Protein AF-X0GVC2-F1 (afdb_monomer)

Organism: NCBI:txid1089457

Solvent-accessible surface area (backbone atoms only — not comparable to full-atom values): 7329 Å² total; per-residue (Å²): 112,76,68,59,57,55,51,52,49,51,52,51,51,50,52,52,48,51,52,50,49,53,58,47,49,54,53,49,50,55,52,49,39,56,50,22,62,73,74,76,43,62,53,67,50,55,51,51,47,75,74,64,56,58,68,62,53,52,53,35,52,56,24,49,77,68,72,37,56,70,60,25,52,50,50,51,54,64,52,49,50,49,47,58,66,40,55,48,45,49,52,61,70,70,46,70,92,81,66,80,86,75,75,48,74,58,51,54,51,49,52,48,48,52,47,53,51,50,63,55,50,52,53,60,62,59,72,75,106

InterPro domains:
  IPR004837 Sodium/calcium exchanger membrane region [PF01699] (11-121)
  IPR044880 NCX, central ion-binding domain superfamily [G3DSA:1.20.1420.30] (2-129)

Radius of gyration: 19.46 Å; Cα contacts (8 Å, |Δi|>4): 40; chains: 1; bounding box: 58×31×46 Å

Mean predicted aligned error: 12.06 Å

Secondary structure (DSSP, 8-state):
-HHHHHHHHHHHHHHHHHHHHHHHHHHHHHHHHHHHHHHT--HHHHHHHHHHTHHHHHHHHHHHHTT-HHHHHHHHHHHHHHIIIIIIHHHHHSS-TTS-----HHHHHHHHHHHHHHHHHHHHHHTT-

Structure (mmCIF, N/CA/C/O backbone):
data_AF-X0GVC2-F1
#
_entry.id   AF-X0GVC2-F1
#
loop_
_atom_site.group_PDB
_atom_site.id
_atom_site.type_symbol
_atom_site.label_atom_id
_atom_site.label_alt_id
_atom_site.label_comp_id
_atom_site.label_asym_id
_atom_site.label_entity_id
_atom_site.label_seq_id
_atom_site.pdbx_PDB_ins_code
_atom_site.Cartn_x
_atom_site.Cartn_y
_atom_site.Cartn_z
_atom_site.occupancy
_atom_site.B_iso_or_equiv
_atom_site.auth_seq_id
_atom_site.auth_comp_id
_atom_site.auth_asym_id
_atom_site.auth_atom_id
_atom_site.pdbx_PDB_model_num
ATOM 1 N N . MET A 1 1 ? 37.480 -9.305 -6.850 1.00 53.69 1 MET A N 1
ATOM 2 C CA . MET A 1 1 ? 36.465 -9.744 -7.833 1.00 53.69 1 MET A CA 1
ATOM 3 C C . MET A 1 1 ? 35.142 -10.127 -7.175 1.00 53.69 1 MET A C 1
ATOM 5 O O . MET A 1 1 ? 34.156 -9.522 -7.551 1.00 53.69 1 MET A O 1
ATOM 9 N N . ALA A 1 2 ? 35.114 -10.953 -6.118 1.00 61.78 2 ALA A N 1
ATOM 10 C CA . ALA A 1 2 ? 33.867 -11.395 -5.461 1.00 61.78 2 ALA A CA 1
ATOM 11 C C . ALA A 1 2 ? 32.877 -10.287 -5.018 1.00 61.78 2 ALA A C 1
ATOM 13 O O . ALA A 1 2 ? 31.675 -10.517 -4.963 1.00 61.78 2 ALA A O 1
ATOM 14 N N . GLN A 1 3 ? 33.349 -9.077 -4.704 1.00 71.12 3 GLN A N 1
ATOM 15 C CA . GLN A 1 3 ? 32.470 -7.979 -4.284 1.00 71.12 3 GLN A CA 1
ATOM 16 C C . GLN A 1 3 ? 31.709 -7.341 -5.459 1.00 71.12 3 GLN A C 1
ATOM 18 O O . GLN A 1 3 ? 30.586 -6.882 -5.278 1.00 71.12 3 GLN A O 1
ATOM 23 N N . THR A 1 4 ? 32.280 -7.346 -6.667 1.00 76.44 4 THR A N 1
ATOM 24 C CA . THR A 1 4 ? 31.633 -6.791 -7.865 1.00 76.44 4 THR A CA 1
ATOM 25 C C . THR A 1 4 ? 30.489 -7.687 -8.334 1.00 76.44 4 THR A C 1
ATOM 27 O O . THR A 1 4 ? 29.439 -7.173 -8.706 1.00 76.44 4 THR A O 1
ATOM 30 N N . ASP A 1 5 ? 30.645 -9.008 -8.225 1.00 82.56 5 ASP A N 1
ATOM 31 C CA . ASP A 1 5 ? 29.626 -9.989 -8.624 1.00 82.56 5 ASP A CA 1
ATOM 32 C C . ASP A 1 5 ? 28.385 -9.916 -7.722 1.00 82.56 5 ASP A C 1
ATOM 34 O O . ASP A 1 5 ? 27.251 -9.904 -8.200 1.00 82.56 5 ASP A O 1
ATOM 38 N N . VAL A 1 6 ? 28.593 -9.778 -6.407 1.00 88.06 6 VAL A N 1
ATOM 39 C CA . VAL A 1 6 ? 27.505 -9.618 -5.427 1.00 88.06 6 VAL A CA 1
ATOM 40 C C . VAL A 1 6 ? 26.775 -8.290 -5.628 1.00 88.06 6 VAL A C 1
ATOM 42 O O . VAL A 1 6 ? 25.547 -8.238 -5.570 1.00 88.06 6 VAL A O 1
ATOM 45 N N . VAL A 1 7 ? 27.511 -7.208 -5.899 1.00 87.44 7 VAL A N 1
ATOM 46 C CA . VAL A 1 7 ? 26.907 -5.899 -6.181 1.00 87.44 7 VAL A CA 1
ATOM 47 C C . VAL A 1 7 ? 26.110 -5.938 -7.487 1.00 87.44 7 VAL A C 1
ATOM 49 O O . VAL A 1 7 ? 24.974 -5.468 -7.509 1.00 87.44 7 VAL A O 1
ATOM 52 N N . ALA A 1 8 ? 26.647 -6.548 -8.547 1.00 88.62 8 ALA A N 1
ATOM 53 C CA . ALA A 1 8 ? 25.950 -6.700 -9.822 1.00 88.62 8 ALA A CA 1
ATOM 54 C C . ALA A 1 8 ? 24.668 -7.536 -9.680 1.00 88.62 8 ALA A C 1
ATOM 56 O O . ALA A 1 8 ? 23.622 -7.140 -10.194 1.00 88.62 8 ALA A O 1
ATOM 57 N N . TYR A 1 9 ? 24.718 -8.638 -8.925 1.00 92.19 9 TYR A N 1
ATOM 58 C CA . TYR A 1 9 ? 23.542 -9.454 -8.623 1.00 92.19 9 TYR A CA 1
ATOM 59 C C . TYR A 1 9 ? 22.473 -8.663 -7.862 1.00 92.19 9 TYR A C 1
ATOM 61 O O . TYR A 1 9 ? 21.308 -8.688 -8.246 1.00 92.19 9 TYR A O 1
ATOM 69 N N . ASN A 1 10 ? 22.857 -7.913 -6.825 1.00 92.38 10 ASN A N 1
ATOM 70 C CA . ASN A 1 10 ? 21.909 -7.119 -6.040 1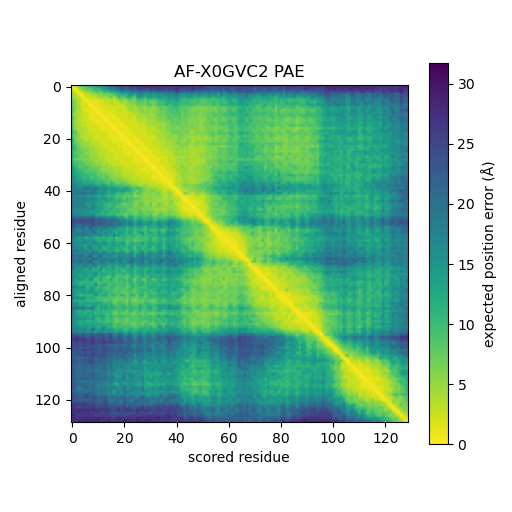.00 92.38 10 ASN A CA 1
ATOM 71 C C . ASN A 1 10 ? 21.240 -6.025 -6.880 1.00 92.38 10 ASN A C 1
ATOM 73 O O . ASN A 1 10 ? 20.038 -5.807 -6.749 1.00 92.38 10 ASN A O 1
ATOM 77 N N . ILE A 1 11 ? 21.994 -5.363 -7.763 1.00 92.38 11 ILE A N 1
ATOM 78 C CA . ILE A 1 11 ? 21.446 -4.350 -8.676 1.00 92.38 11 ILE A CA 1
ATOM 79 C C . ILE A 1 11 ? 20.483 -5.000 -9.674 1.00 92.38 11 ILE A C 1
ATOM 81 O O . ILE A 1 11 ? 19.373 -4.504 -9.862 1.00 92.38 11 ILE A O 1
ATOM 85 N N . ALA A 1 12 ? 20.868 -6.129 -10.275 1.00 92.69 12 ALA A N 1
ATOM 86 C CA . ALA A 1 12 ? 20.009 -6.857 -11.204 1.00 92.69 12 ALA A CA 1
ATOM 87 C C . ALA A 1 12 ? 18.720 -7.344 -10.521 1.00 92.69 12 ALA A C 1
ATOM 89 O O . ALA A 1 12 ? 17.631 -7.163 -11.062 1.00 92.69 12 ALA A O 1
ATOM 90 N N . ALA A 1 13 ? 18.825 -7.895 -9.309 1.00 92.50 13 ALA A N 1
ATOM 91 C CA . ALA A 1 13 ? 17.684 -8.340 -8.518 1.00 92.50 13 ALA A CA 1
ATOM 92 C C . ALA A 1 13 ? 16.767 -7.173 -8.123 1.00 92.50 13 ALA A C 1
ATOM 94 O O . ALA A 1 13 ? 15.545 -7.305 -8.191 1.00 92.50 13 ALA A O 1
ATOM 95 N N . PHE A 1 14 ? 17.335 -6.020 -7.757 1.00 92.81 14 PHE A N 1
ATOM 96 C CA . PHE A 1 14 ? 16.569 -4.817 -7.437 1.00 92.81 14 PHE A CA 1
ATOM 97 C C . PHE A 1 14 ? 15.771 -4.318 -8.646 1.00 92.81 14 PHE A C 1
ATOM 99 O O . PHE A 1 14 ? 14.562 -4.119 -8.539 1.00 92.81 14 PHE A O 1
ATOM 106 N N . LEU A 1 15 ? 16.415 -4.194 -9.810 1.00 93.62 15 LEU A N 1
ATOM 107 C CA . LEU A 1 15 ? 15.755 -3.763 -11.045 1.00 93.62 15 LEU A CA 1
ATOM 108 C C . LEU A 1 15 ? 14.688 -4.762 -11.510 1.00 93.62 15 LEU A C 1
ATOM 110 O O . LEU A 1 15 ? 13.585 -4.357 -11.870 1.00 93.62 15 LEU A O 1
ATOM 114 N N . ALA A 1 16 ? 14.982 -6.063 -11.454 1.00 93.94 16 ALA A N 1
ATOM 115 C CA . ALA A 1 16 ? 14.021 -7.104 -11.809 1.00 93.94 16 ALA A CA 1
ATOM 116 C C . ALA A 1 16 ? 12.798 -7.094 -10.881 1.00 93.94 16 ALA A C 1
ATOM 118 O O . ALA A 1 16 ? 11.668 -7.223 -11.345 1.00 93.94 16 ALA A O 1
ATOM 119 N N . THR A 1 17 ? 13.014 -6.898 -9.577 1.00 92.12 17 THR A N 1
ATOM 120 C CA . THR A 1 17 ? 11.925 -6.817 -8.594 1.00 92.12 17 THR A CA 1
ATOM 121 C C . THR A 1 17 ? 11.086 -5.563 -8.802 1.00 92.12 17 THR A C 1
ATOM 123 O O . THR A 1 17 ? 9.866 -5.656 -8.744 1.00 92.12 17 THR A O 1
ATOM 126 N N . LEU A 1 18 ? 11.706 -4.412 -9.082 1.00 90.56 18 LEU A N 1
ATOM 127 C CA . LEU A 1 18 ? 10.978 -3.183 -9.406 1.00 90.56 18 LEU A CA 1
ATOM 128 C C . LEU A 1 18 ? 10.074 -3.372 -10.625 1.00 90.56 18 LEU A C 1
ATOM 130 O O . LEU A 1 18 ? 8.887 -3.071 -10.548 1.00 90.56 18 LEU A O 1
ATOM 134 N N . PHE A 1 19 ? 10.609 -3.938 -11.708 1.00 93.06 19 PHE A N 1
ATOM 135 C CA . PHE A 1 19 ? 9.835 -4.199 -12.920 1.00 93.06 19 PHE A CA 1
ATOM 136 C C . PHE A 1 19 ? 8.681 -5.179 -12.669 1.00 93.06 19 PHE A C 1
ATOM 138 O O . PHE A 1 19 ? 7.555 -4.964 -13.114 1.00 93.06 19 PHE A O 1
ATOM 145 N N . LEU A 1 20 ? 8.946 -6.254 -11.922 1.00 93.62 20 LEU A N 1
ATOM 146 C CA . LEU A 1 20 ? 7.925 -7.238 -11.578 1.00 93.62 20 LEU A CA 1
ATOM 147 C C . LEU A 1 20 ? 6.840 -6.645 -10.670 1.00 93.62 20 LEU A C 1
ATOM 149 O O . LEU A 1 20 ? 5.672 -7.004 -10.808 1.00 93.62 20 LEU A 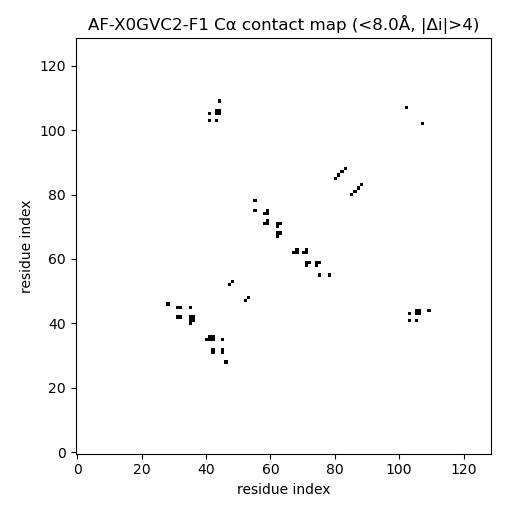O 1
ATOM 153 N N . LEU A 1 21 ? 7.215 -5.746 -9.758 1.00 88.75 21 LEU A N 1
ATOM 154 C CA . LEU A 1 21 ? 6.288 -5.064 -8.864 1.00 88.75 21 LEU A CA 1
ATOM 155 C C . LEU A 1 21 ? 5.379 -4.103 -9.633 1.00 88.75 21 LEU A C 1
ATOM 157 O O . LEU A 1 21 ? 4.175 -4.138 -9.413 1.00 88.75 21 LEU A O 1
ATOM 161 N N . GLU A 1 22 ? 5.932 -3.297 -10.541 1.00 87.56 22 GLU A N 1
ATOM 162 C CA . GLU A 1 22 ? 5.165 -2.386 -11.402 1.00 87.56 22 GLU A CA 1
ATOM 163 C C . GLU A 1 22 ? 4.162 -3.164 -12.263 1.00 87.56 22 GLU A C 1
ATOM 165 O O . GLU A 1 22 ? 2.953 -2.958 -12.170 1.00 87.56 22 GLU A O 1
ATOM 170 N N . PHE A 1 23 ? 4.644 -4.166 -13.002 1.00 89.06 23 PHE A N 1
ATOM 171 C CA . PHE A 1 23 ? 3.792 -4.989 -13.859 1.00 89.06 23 PHE A CA 1
ATOM 172 C C . PHE A 1 23 ? 2.749 -5.798 -13.072 1.00 89.06 23 PHE A C 1
ATOM 174 O O . PHE A 1 23 ? 1.618 -6.004 -13.522 1.00 89.06 23 PHE A O 1
ATOM 181 N N . GLY A 1 24 ? 3.133 -6.292 -11.893 1.00 87.81 24 GLY A N 1
ATOM 182 C CA . GLY A 1 24 ? 2.243 -7.007 -10.988 1.00 87.81 24 GLY A CA 1
ATOM 183 C C . GLY A 1 24 ? 1.155 -6.100 -10.421 1.00 87.81 24 GLY A C 1
ATOM 184 O O . GLY A 1 24 ? -0.001 -6.516 -10.369 1.00 87.81 24 GLY A O 1
ATOM 185 N N . ALA A 1 25 ? 1.506 -4.870 -10.040 1.00 82.94 25 ALA A N 1
ATOM 186 C CA . ALA A 1 25 ? 0.571 -3.882 -9.519 1.00 82.94 25 ALA A CA 1
ATOM 187 C C . ALA A 1 25 ? -0.474 -3.489 -10.570 1.00 82.94 25 ALA A C 1
ATOM 189 O O . ALA A 1 25 ? -1.664 -3.552 -10.268 1.00 82.94 25 ALA A O 1
ATOM 190 N N . ASP A 1 26 ? -0.060 -3.195 -11.805 1.00 84.62 26 ASP A N 1
ATOM 191 C CA . ASP A 1 26 ? -0.985 -2.840 -12.891 1.00 84.62 26 ASP A CA 1
ATOM 192 C C . ASP A 1 26 ? -2.000 -3.955 -13.152 1.00 84.62 26 ASP A C 1
ATOM 194 O O . ASP A 1 26 ? -3.214 -3.742 -13.104 1.00 84.62 26 ASP A O 1
ATOM 198 N N . LYS A 1 27 ? -1.521 -5.195 -13.325 1.00 86.00 27 LYS A N 1
ATOM 199 C CA . LYS A 1 27 ? -2.425 -6.335 -13.520 1.00 86.00 27 LYS A CA 1
ATOM 200 C C . LYS A 1 27 ? -3.323 -6.578 -12.320 1.00 86.00 27 LYS A C 1
ATOM 202 O O . LYS A 1 27 ? -4.488 -6.936 -12.505 1.00 86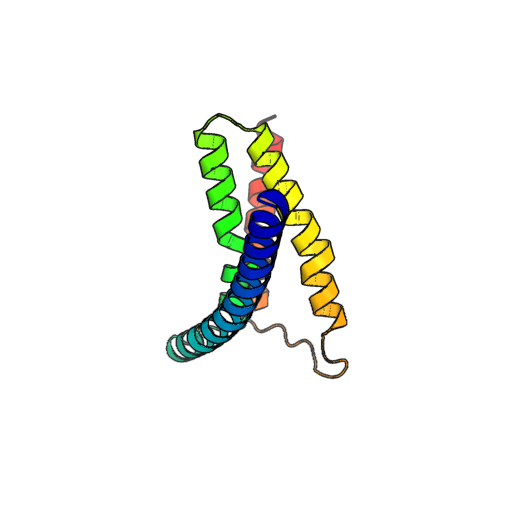.00 27 LYS A O 1
ATOM 207 N N . PHE A 1 28 ? -2.798 -6.428 -11.107 1.00 84.62 28 PHE A N 1
ATOM 208 C CA . PHE A 1 28 ? -3.580 -6.602 -9.892 1.00 84.62 28 PHE A CA 1
ATOM 209 C C . PHE A 1 28 ? -4.727 -5.592 -9.834 1.00 84.62 28 PHE A C 1
ATOM 211 O O . PHE A 1 28 ? -5.866 -5.989 -9.582 1.00 84.62 28 PHE A O 1
ATOM 218 N N . ILE A 1 29 ? -4.458 -4.319 -10.130 1.00 82.06 29 ILE A N 1
ATOM 219 C CA . ILE A 1 29 ? -5.466 -3.255 -10.156 1.00 82.06 29 ILE A CA 1
ATOM 220 C C . ILE A 1 29 ? -6.519 -3.537 -11.234 1.00 82.06 29 ILE A C 1
ATOM 222 O O . ILE A 1 29 ? -7.709 -3.521 -10.920 1.00 82.06 29 ILE A O 1
ATOM 226 N N . ASP A 1 30 ? -6.113 -3.895 -12.456 1.00 83.88 30 ASP A N 1
ATOM 227 C CA . ASP A 1 30 ? -7.038 -4.199 -13.558 1.00 83.88 30 ASP A CA 1
ATOM 228 C C . ASP A 1 30 ? -8.017 -5.327 -13.212 1.00 83.88 30 ASP A C 1
ATOM 230 O O . ASP A 1 30 ? -9.233 -5.214 -13.403 1.00 83.88 30 ASP A O 1
ATOM 234 N N . HIS A 1 31 ? -7.504 -6.432 -12.667 1.00 85.88 31 HIS A N 1
ATOM 235 C CA . HIS A 1 31 ? -8.336 -7.583 -12.314 1.00 85.88 31 HIS A CA 1
ATOM 236 C C . HIS A 1 31 ? -9.234 -7.264 -11.122 1.00 85.88 31 HIS A C 1
ATOM 238 O O . HIS A 1 31 ? -10.403 -7.654 -11.095 1.00 85.88 31 HIS A O 1
ATOM 244 N N . THR A 1 32 ? -8.714 -6.504 -10.164 1.00 80.31 32 THR A N 1
ATOM 245 C CA . THR A 1 32 ? -9.475 -6.037 -9.011 1.00 80.31 32 THR A CA 1
ATOM 246 C C . THR A 1 32 ? -10.624 -5.121 -9.437 1.00 80.31 32 THR A C 1
ATOM 248 O O . THR A 1 32 ? -11.745 -5.296 -8.961 1.00 80.31 32 THR A O 1
ATOM 251 N N . ALA A 1 33 ? -10.404 -4.224 -10.401 1.00 80.00 33 ALA A N 1
ATOM 252 C CA . ALA A 1 33 ? -11.444 -3.378 -10.981 1.00 80.00 33 ALA A CA 1
ATOM 253 C C . ALA A 1 33 ? -12.524 -4.198 -11.711 1.00 80.00 33 ALA A C 1
ATOM 255 O O . ALA A 1 33 ? -13.722 -3.948 -11.564 1.00 80.00 33 ALA A O 1
ATOM 256 N N . VAL A 1 34 ? -12.133 -5.241 -12.455 1.00 84.00 34 VAL A N 1
ATOM 257 C CA . VAL A 1 34 ? -13.089 -6.174 -13.084 1.00 84.00 34 VAL A CA 1
ATOM 258 C C . VAL A 1 34 ? -13.945 -6.889 -12.037 1.00 84.00 34 VAL A C 1
ATOM 260 O O . VAL A 1 34 ? -15.157 -7.016 -12.230 1.00 84.00 34 VAL A O 1
ATOM 263 N N . ILE A 1 35 ? -13.343 -7.339 -10.934 1.00 83.06 35 ILE A N 1
ATOM 264 C CA . ILE A 1 35 ? -14.074 -7.972 -9.833 1.00 83.06 35 ILE A CA 1
ATOM 265 C C . ILE A 1 35 ? -15.035 -6.963 -9.197 1.00 83.06 35 ILE A C 1
ATOM 267 O O . ILE A 1 35 ? -16.212 -7.290 -9.060 1.00 83.06 35 ILE A O 1
ATOM 271 N N . ALA A 1 36 ? -14.579 -5.737 -8.908 1.00 79.81 36 ALA A N 1
ATOM 272 C CA . ALA A 1 36 ? -15.383 -4.645 -8.344 1.00 79.81 36 ALA A CA 1
ATOM 273 C C . ALA A 1 36 ? -16.670 -4.405 -9.146 1.00 79.81 36 ALA A C 1
ATOM 275 O O . ALA A 1 36 ? -17.776 -4.438 -8.602 1.00 79.81 36 ALA A O 1
ATOM 276 N N . ARG A 1 37 ? -16.528 -4.278 -10.473 1.00 80.00 37 ARG A N 1
ATOM 277 C CA . ARG A 1 37 ? -17.651 -4.084 -11.398 1.00 80.00 37 ARG A CA 1
ATOM 278 C C . ARG A 1 37 ? -18.641 -5.246 -11.380 1.00 80.00 37 ARG A C 1
ATOM 280 O O . ARG A 1 37 ? -19.842 -5.014 -11.471 1.00 80.00 37 ARG A O 1
ATOM 287 N N . ARG A 1 38 ? -18.170 -6.490 -11.232 1.00 81.94 38 ARG A N 1
ATOM 288 C CA . ARG A 1 38 ? -19.045 -7.675 -11.155 1.00 81.94 38 ARG A CA 1
ATOM 289 C C . ARG A 1 38 ? -19.831 -7.757 -9.850 1.00 81.94 38 ARG A C 1
ATOM 291 O O . ARG A 1 38 ? -20.955 -8.245 -9.867 1.00 81.94 38 ARG A O 1
ATOM 298 N N . ILE A 1 39 ? -19.253 -7.297 -8.742 1.00 81.56 39 ILE A N 1
ATOM 299 C CA . ILE A 1 39 ? -19.900 -7.307 -7.419 1.00 81.56 39 ILE A CA 1
ATOM 300 C C . ILE A 1 39 ? -20.700 -6.025 -7.129 1.00 81.56 39 ILE A C 1
ATOM 302 O O . ILE A 1 39 ? -21.296 -5.912 -6.062 1.00 81.56 39 ILE A O 1
ATOM 306 N N . GLY A 1 40 ? -20.726 -5.064 -8.060 1.00 75.38 40 GLY A N 1
ATOM 307 C CA . GLY A 1 40 ? -21.439 -3.792 -7.902 1.00 75.38 40 GLY A CA 1
ATOM 308 C C . GLY A 1 40 ? -20.800 -2.836 -6.889 1.00 75.38 40 GLY A C 1
ATOM 309 O O . GLY A 1 40 ? -21.476 -1.944 -6.380 1.00 75.38 40 GLY A O 1
ATOM 310 N N . VAL A 1 41 ? -19.513 -3.021 -6.576 1.00 75.06 41 VAL A N 1
ATOM 311 C CA . VAL A 1 41 ? -18.748 -2.161 -5.663 1.00 75.06 41 VAL A CA 1
ATOM 312 C C . VAL A 1 41 ? -17.877 -1.213 -6.483 1.00 75.06 41 VAL A C 1
ATOM 314 O O . VAL A 1 41 ? -17.300 -1.598 -7.497 1.00 75.06 41 VAL A O 1
ATOM 317 N N . SER A 1 42 ? -17.776 0.038 -6.039 1.00 71.50 42 SER A N 1
ATOM 318 C CA . SER A 1 42 ? -16.952 1.059 -6.689 1.00 71.50 42 SER A CA 1
ATOM 319 C C . SER A 1 42 ? -15.464 0.698 -6.654 1.00 71.50 42 SER A C 1
ATOM 321 O O . SER A 1 42 ? -14.923 0.349 -5.602 1.00 71.50 42 SER A O 1
ATOM 323 N N . GLU A 1 43 ? -14.787 0.823 -7.798 1.00 70.75 43 GLU A N 1
ATOM 324 C CA . GLU A 1 43 ? -13.346 0.563 -7.951 1.00 70.75 43 GLU A CA 1
ATOM 325 C C . GLU A 1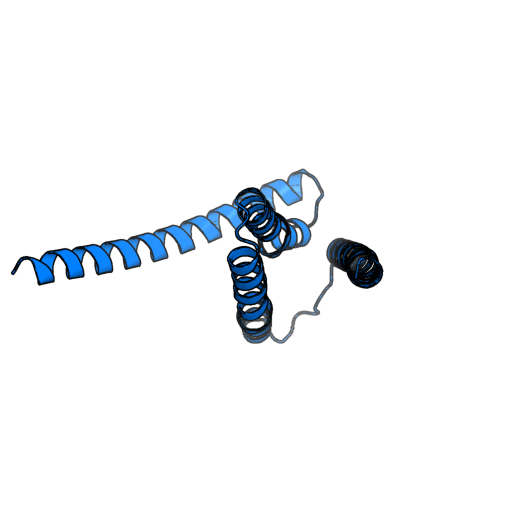 43 ? -12.511 1.390 -6.963 1.00 70.75 43 GLU A C 1
ATOM 327 O O . GLU A 1 43 ? -11.515 0.911 -6.416 1.00 70.75 43 GLU A O 1
ATOM 332 N N . THR A 1 44 ? -12.975 2.602 -6.645 1.00 68.12 44 THR A N 1
ATOM 333 C CA . THR A 1 44 ? -12.326 3.497 -5.686 1.00 68.12 44 THR A CA 1
ATOM 334 C C . THR A 1 44 ? -12.282 2.913 -4.275 1.00 68.12 44 THR A C 1
ATOM 336 O O . THR A 1 44 ? -11.297 3.110 -3.568 1.00 68.12 44 THR A O 1
ATOM 339 N N . VAL A 1 45 ? -13.302 2.155 -3.857 1.00 66.69 45 VAL A N 1
ATOM 340 C CA . VAL A 1 45 ? -13.330 1.518 -2.526 1.00 66.69 45 VAL A CA 1
ATOM 341 C C . VAL A 1 45 ? -12.245 0.467 -2.415 1.00 66.69 45 VAL A C 1
ATOM 343 O O . VAL A 1 45 ? -11.544 0.416 -1.408 1.00 66.69 45 VAL A O 1
ATOM 346 N N . ILE A 1 46 ? -12.084 -0.357 -3.451 1.00 70.75 46 ILE A N 1
ATOM 347 C CA . ILE A 1 46 ? -11.072 -1.409 -3.409 1.00 70.75 46 ILE A CA 1
ATOM 348 C C . ILE A 1 46 ? -9.672 -0.800 -3.470 1.00 70.75 46 ILE A C 1
ATOM 350 O O . ILE A 1 46 ? -8.803 -1.208 -2.699 1.00 70.75 46 ILE A O 1
ATOM 354 N N . GLY A 1 47 ? -9.471 0.240 -4.285 1.00 68.56 47 GLY A N 1
ATOM 355 C CA . GLY A 1 47 ? -8.227 1.013 -4.278 1.00 68.56 47 GLY A CA 1
ATOM 356 C C . GLY A 1 47 ? -7.898 1.573 -2.890 1.00 68.56 47 GLY A C 1
ATOM 357 O O . GLY A 1 47 ? -6.772 1.438 -2.417 1.00 68.56 47 GLY A O 1
ATOM 358 N N . LEU A 1 48 ? -8.893 2.116 -2.186 1.00 65.19 48 LEU A N 1
ATOM 359 C CA . LEU A 1 48 ? -8.714 2.708 -0.860 1.00 65.19 48 LEU A CA 1
ATOM 360 C C . LEU A 1 48 ? -8.423 1.662 0.235 1.00 65.19 48 LEU A C 1
ATOM 362 O O . LEU A 1 48 ? -7.572 1.897 1.095 1.00 65.19 48 LEU A O 1
ATOM 366 N N . ILE A 1 49 ? -9.073 0.493 0.183 1.00 67.12 49 ILE A N 1
ATOM 367 C CA . ILE A 1 49 ? -8.786 -0.648 1.073 1.00 67.12 49 ILE A CA 1
ATOM 368 C C . ILE A 1 49 ? -7.347 -1.131 0.867 1.00 67.12 49 ILE A C 1
ATOM 370 O O . ILE A 1 49 ? -6.603 -1.295 1.83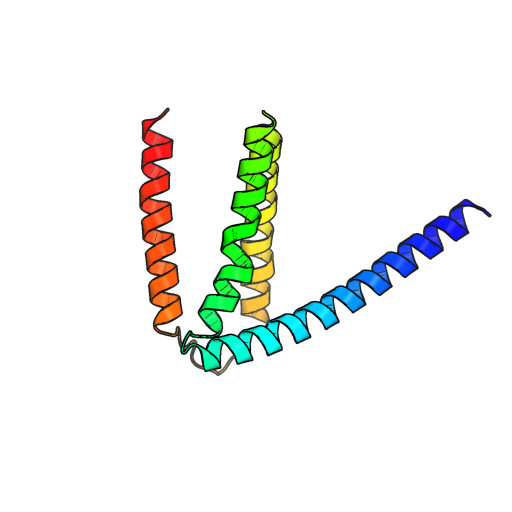6 1.00 67.12 49 ILE A O 1
ATOM 374 N N . THR A 1 50 ? -6.954 -1.318 -0.395 1.00 66.31 50 THR A N 1
ATOM 375 C CA . THR A 1 50 ? -5.639 -1.859 -0.768 1.00 66.31 50 THR A CA 1
ATOM 376 C C . THR A 1 50 ? -4.510 -0.886 -0.422 1.00 66.31 50 THR A C 1
ATOM 378 O O . THR A 1 50 ? -3.449 -1.310 0.027 1.00 66.31 50 THR A O 1
ATOM 381 N N . ALA A 1 51 ? -4.742 0.421 -0.583 1.00 64.50 51 ALA A N 1
ATOM 382 C CA . ALA A 1 51 ? -3.736 1.450 -0.339 1.00 64.50 51 ALA A CA 1
ATOM 383 C C . ALA A 1 51 ? -3.512 1.776 1.149 1.00 64.50 51 ALA A C 1
ATOM 385 O O . ALA A 1 51 ? -2.426 2.230 1.504 1.00 64.50 51 ALA A O 1
ATOM 386 N N . GLY A 1 52 ? -4.514 1.604 2.024 1.00 59.94 52 GLY A N 1
ATOM 387 C CA . GLY A 1 52 ? -4.472 2.250 3.344 1.00 59.94 52 GLY A CA 1
ATOM 388 C C . GLY A 1 52 ? -4.855 1.424 4.571 1.00 59.94 52 GLY A C 1
ATOM 389 O O . GLY A 1 52 ? -4.363 1.726 5.654 1.00 59.94 52 GLY A O 1
ATOM 390 N N . GLY A 1 53 ? -5.734 0.426 4.462 1.00 60.66 53 GLY A N 1
ATOM 391 C CA . GLY A 1 53 ? -6.447 -0.070 5.650 1.00 60.66 53 GLY A CA 1
ATOM 392 C C . GLY A 1 53 ? -5.731 -1.165 6.440 1.00 60.66 53 GLY A C 1
ATOM 393 O O . GLY A 1 53 ? -5.459 -1.026 7.630 1.00 60.66 53 GLY A O 1
ATOM 394 N N . GLU A 1 54 ? -5.441 -2.283 5.782 1.00 62.38 54 GLU A N 1
ATOM 395 C CA . GLU A 1 54 ? -5.318 -3.570 6.485 1.00 62.38 54 GLU A CA 1
ATOM 396 C C . GLU A 1 54 ? -3.869 -3.937 6.851 1.00 62.38 54 GLU A C 1
ATOM 398 O O . GLU A 1 54 ? -3.596 -4.482 7.924 1.00 62.38 54 GLU A O 1
ATOM 403 N N . VAL A 1 55 ? -2.902 -3.600 5.992 1.00 62.50 55 VAL A N 1
ATOM 404 C CA . VAL A 1 55 ? -1.504 -4.040 6.165 1.00 62.50 55 VAL A CA 1
ATOM 405 C C . VAL A 1 55 ? -0.838 -3.360 7.363 1.00 62.50 55 VAL A C 1
ATOM 407 O O . VAL A 1 55 ? -0.116 -4.004 8.125 1.00 62.50 55 VAL A O 1
ATOM 410 N N . GLN A 1 56 ? -1.097 -2.067 7.578 1.00 66.06 56 GLN A N 1
ATOM 411 C CA . GLN A 1 56 ? -0.516 -1.344 8.713 1.00 66.06 56 GLN A CA 1
ATOM 412 C C . GLN A 1 56 ? -1.022 -1.894 10.047 1.00 66.06 56 GLN A C 1
ATOM 414 O O . GLN A 1 56 ? -0.224 -2.112 10.959 1.00 66.06 56 GLN A O 1
ATOM 419 N N . LEU A 1 57 ? -2.322 -2.182 10.147 1.00 64.88 57 LEU A N 1
ATOM 420 C CA . LEU A 1 57 ? -2.915 -2.784 11.339 1.00 64.88 57 LEU A CA 1
ATOM 421 C C . LEU A 1 57 ? -2.307 -4.163 11.622 1.00 64.88 57 LEU A C 1
ATOM 423 O O . LEU A 1 57 ? -1.923 -4.428 12.761 1.00 64.88 57 LEU A O 1
ATOM 427 N N . ALA A 1 58 ? -2.116 -4.998 10.596 1.00 65.62 58 ALA A N 1
ATOM 428 C CA . ALA A 1 58 ? -1.491 -6.311 10.747 1.00 65.62 58 ALA A CA 1
ATOM 429 C C . ALA A 1 58 ? -0.052 -6.227 11.297 1.00 65.62 58 ALA A C 1
ATOM 431 O O . ALA A 1 58 ? 0.304 -6.961 12.223 1.00 65.62 58 ALA A O 1
ATOM 432 N N . VAL A 1 59 ? 0.772 -5.301 10.791 1.00 66.94 59 VAL A N 1
ATOM 433 C CA . VAL A 1 59 ? 2.163 -5.127 11.257 1.00 66.94 59 VAL A CA 1
ATOM 434 C C . VAL A 1 59 ? 2.220 -4.568 12.681 1.00 66.94 59 VAL A C 1
ATOM 436 O O . VAL A 1 59 ? 3.068 -4.980 13.481 1.00 66.94 59 VAL A O 1
ATOM 439 N N . VAL A 1 60 ? 1.305 -3.663 13.034 1.00 69.44 60 VAL A N 1
ATOM 440 C CA . VAL A 1 60 ? 1.189 -3.115 14.393 1.00 69.44 60 VAL A CA 1
ATOM 441 C C . VAL A 1 60 ? 0.788 -4.197 15.384 1.00 69.44 60 VAL A C 1
ATOM 443 O O . VAL A 1 60 ? 1.453 -4.353 16.409 1.00 69.44 60 VAL A O 1
ATOM 446 N N . VAL A 1 61 ? -0.237 -4.988 15.059 1.00 69.44 61 VAL A N 1
ATOM 447 C CA . VAL A 1 61 ? -0.695 -6.113 15.886 1.00 69.44 61 VAL A CA 1
ATOM 448 C C . VAL A 1 61 ? 0.424 -7.142 16.058 1.00 69.44 61 VAL A C 1
ATOM 450 O O . VAL A 1 61 ? 0.712 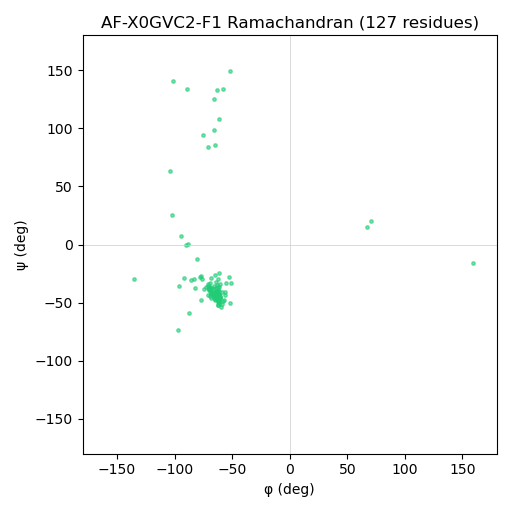-7.545 17.184 1.00 69.44 61 VAL A O 1
ATOM 453 N N . ALA A 1 62 ? 1.132 -7.501 14.982 1.00 71.69 62 ALA A N 1
ATOM 454 C CA . ALA A 1 62 ? 2.264 -8.427 15.046 1.00 71.69 62 ALA A CA 1
ATOM 455 C C . ALA A 1 62 ? 3.427 -7.899 15.909 1.00 71.69 62 ALA A C 1
ATOM 457 O O . ALA A 1 62 ? 4.078 -8.664 16.623 1.00 71.69 62 ALA A O 1
ATOM 458 N N . SER A 1 63 ? 3.686 -6.590 15.877 1.00 69.12 63 SER A N 1
ATOM 459 C CA . SER A 1 63 ? 4.753 -5.954 16.663 1.00 69.12 63 SER A CA 1
ATOM 460 C C . SER A 1 63 ? 4.388 -5.835 18.146 1.00 69.12 63 SER A C 1
ATOM 462 O O . SER A 1 63 ? 5.237 -6.070 19.011 1.00 69.12 63 SER A O 1
ATOM 464 N N . MET A 1 64 ? 3.118 -5.541 18.446 1.00 70.00 64 MET A N 1
ATOM 465 C CA . MET A 1 64 ? 2.578 -5.548 19.809 1.00 70.00 64 MET A CA 1
ATOM 466 C C . MET A 1 64 ? 2.587 -6.959 20.409 1.00 70.00 64 MET A C 1
ATOM 468 O O . MET A 1 64 ? 3.016 -7.124 21.548 1.00 70.00 64 MET A O 1
ATOM 472 N N . ALA A 1 65 ? 2.224 -7.982 19.628 1.00 69.69 65 ALA A N 1
ATOM 473 C CA . ALA A 1 65 ? 2.269 -9.385 20.052 1.00 69.69 65 ALA A CA 1
ATOM 474 C C . ALA A 1 65 ? 3.687 -9.863 20.419 1.00 69.69 65 ALA A C 1
ATOM 476 O O . ALA A 1 65 ? 3.849 -10.792 21.204 1.00 69.69 65 ALA A O 1
ATOM 477 N N . ARG A 1 66 ? 4.729 -9.214 19.882 1.00 76.06 66 ARG A N 1
ATOM 478 C CA . ARG A 1 66 ? 6.142 -9.500 20.188 1.00 76.06 66 ARG A CA 1
ATOM 479 C C . ARG A 1 66 ? 6.730 -8.616 21.295 1.00 76.06 66 ARG A C 1
ATOM 481 O O . ARG A 1 66 ? 7.942 -8.647 21.497 1.00 76.06 66 ARG A O 1
ATOM 488 N N . GLY A 1 67 ? 5.917 -7.800 21.974 1.00 69.44 67 GLY A N 1
ATOM 489 C CA . GLY A 1 67 ? 6.369 -6.898 23.042 1.00 69.44 67 GLY A CA 1
ATOM 490 C C . GLY A 1 67 ? 7.276 -5.754 22.567 1.00 69.44 67 GLY A C 1
ATOM 491 O O . GLY A 1 67 ? 7.948 -5.121 23.377 1.00 69.44 67 GLY A O 1
ATOM 492 N N . ARG A 1 68 ? 7.328 -5.479 21.254 1.00 72.62 68 ARG A N 1
ATOM 493 C CA . ARG A 1 68 ? 8.207 -4.465 20.641 1.00 72.62 68 ARG A CA 1
ATOM 494 C C . ARG A 1 68 ? 7.422 -3.209 20.268 1.00 72.62 68 ARG A C 1
ATOM 496 O O . ARG A 1 68 ? 7.329 -2.832 19.101 1.00 72.62 68 ARG A O 1
ATOM 503 N N . SER A 1 69 ? 6.866 -2.545 21.276 1.00 68.12 69 SER A N 1
ATOM 504 C CA . SER A 1 69 ? 5.995 -1.370 21.118 1.00 68.12 69 SER A CA 1
ATOM 505 C C . SER A 1 69 ? 6.683 -0.190 20.418 1.00 68.12 69 SER A C 1
ATOM 507 O O . SER A 1 69 ? 6.050 0.522 19.643 1.00 68.12 69 SER A O 1
ATOM 509 N N . SER A 1 70 ? 7.989 -0.003 20.635 1.00 70.50 70 SER A N 1
ATOM 510 C CA . SER A 1 70 ? 8.785 1.046 19.978 1.00 70.50 70 SER A CA 1
ATOM 511 C C . SER A 1 70 ? 8.915 0.829 18.467 1.00 70.50 70 SER A C 1
ATOM 513 O O . SER A 1 70 ? 8.816 1.785 17.699 1.00 70.50 70 SER A O 1
ATOM 515 N N . LEU A 1 71 ? 9.058 -0.426 18.029 1.00 72.06 71 LEU A N 1
ATOM 516 C CA . LEU A 1 71 ? 9.092 -0.793 16.611 1.00 72.06 71 LEU A CA 1
ATOM 517 C C . LEU A 1 71 ? 7.718 -0.588 15.955 1.00 72.06 71 LEU A C 1
ATOM 519 O O . LEU A 1 71 ? 7.638 -0.107 14.829 1.00 72.06 71 LEU A O 1
ATOM 523 N N . ALA A 1 72 ? 6.638 -0.896 16.682 1.00 67.44 72 ALA A N 1
ATOM 524 C CA . ALA A 1 72 ? 5.272 -0.677 16.213 1.00 67.44 72 ALA A CA 1
ATOM 525 C C . ALA A 1 72 ? 4.998 0.814 15.951 1.00 67.44 72 ALA A C 1
ATOM 527 O O . ALA A 1 72 ? 4.495 1.170 14.889 1.00 67.44 72 ALA A O 1
ATOM 528 N N . ILE A 1 73 ? 5.379 1.691 16.888 1.00 69.31 73 ILE A N 1
ATOM 529 C CA . ILE A 1 73 ? 5.221 3.147 16.747 1.00 69.31 73 ILE A CA 1
ATOM 530 C C . ILE A 1 73 ? 6.071 3.676 15.587 1.00 69.31 73 ILE A C 1
ATOM 532 O O . ILE A 1 73 ? 5.569 4.442 14.766 1.00 69.31 73 ILE A O 1
ATOM 536 N N . GLY A 1 74 ? 7.329 3.231 15.484 1.00 70.81 74 GLY A N 1
ATOM 537 C CA . GLY A 1 74 ? 8.214 3.606 14.381 1.00 70.81 74 GLY A CA 1
ATOM 538 C C . GLY A 1 74 ? 7.645 3.216 13.016 1.00 70.81 74 GLY A C 1
ATOM 539 O O . GLY A 1 74 ? 7.676 4.022 12.092 1.00 70.81 74 GLY A O 1
ATOM 540 N N . ASN A 1 75 ? 7.048 2.027 12.905 1.00 73.56 75 ASN A N 1
ATOM 541 C CA . ASN A 1 75 ? 6.423 1.568 11.667 1.00 73.56 75 ASN A CA 1
ATOM 542 C C . ASN A 1 75 ? 5.130 2.331 11.332 1.00 73.56 75 ASN A C 1
ATOM 544 O O . ASN A 1 75 ? 4.892 2.635 10.169 1.00 73.56 75 ASN A O 1
ATOM 548 N N . ILE A 1 76 ? 4.312 2.687 12.329 1.00 73.06 76 ILE A N 1
ATOM 549 C CA . ILE A 1 76 ? 3.101 3.504 12.119 1.00 73.06 76 ILE A CA 1
ATOM 550 C C . ILE A 1 76 ? 3.474 4.881 11.579 1.00 73.06 76 ILE A C 1
ATOM 552 O O . ILE A 1 76 ? 2.952 5.308 10.554 1.00 73.06 76 ILE A O 1
ATOM 556 N N . ILE A 1 77 ? 4.394 5.571 12.256 1.00 73.19 77 ILE A N 1
ATOM 557 C CA . ILE A 1 77 ? 4.828 6.914 11.860 1.00 73.19 77 ILE A CA 1
ATOM 558 C C . ILE A 1 77 ? 5.538 6.850 10.502 1.00 73.19 77 ILE A C 1
ATOM 560 O O . ILE A 1 77 ? 5.236 7.636 9.604 1.00 73.19 77 ILE A O 1
ATOM 564 N N . GLY A 1 78 ? 6.432 5.872 10.335 1.00 70.69 78 GLY A N 1
ATOM 565 C CA . GLY A 1 78 ? 7.198 5.651 9.112 1.00 70.69 78 GLY A CA 1
ATOM 566 C C . GLY A 1 78 ? 6.349 5.266 7.904 1.00 70.69 78 GLY A C 1
ATOM 567 O O . GLY A 1 78 ? 6.755 5.563 6.790 1.00 70.69 78 GLY A O 1
ATOM 568 N N . ALA A 1 79 ? 5.171 4.665 8.092 1.00 69.56 79 ALA A N 1
ATOM 569 C CA . ALA A 1 79 ? 4.241 4.366 7.004 1.00 69.56 79 ALA A CA 1
ATOM 570 C C . ALA A 1 79 ? 3.211 5.490 6.773 1.00 69.56 79 ALA A C 1
ATOM 572 O O . ALA A 1 79 ? 2.774 5.700 5.642 1.00 69.56 79 ALA A O 1
ATOM 573 N N . ALA A 1 80 ? 2.846 6.253 7.809 1.00 75.06 80 ALA A N 1
ATOM 574 C CA . ALA A 1 80 ? 1.904 7.367 7.697 1.00 75.06 80 ALA A CA 1
ATOM 575 C C . ALA A 1 80 ? 2.500 8.570 6.949 1.00 75.06 80 ALA A C 1
ATOM 577 O O . ALA A 1 80 ? 1.839 9.147 6.086 1.00 75.06 80 ALA A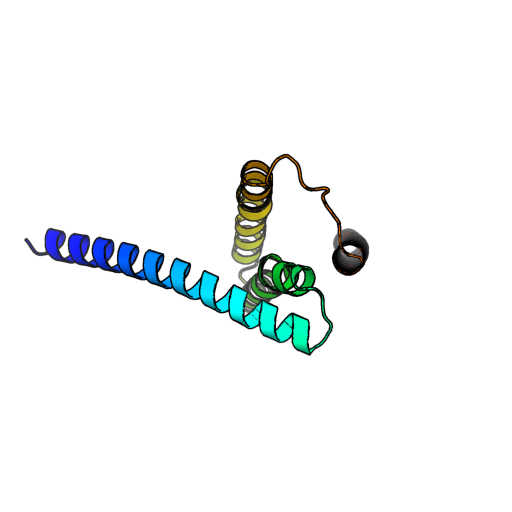 O 1
ATOM 578 N N . ILE A 1 81 ? 3.755 8.933 7.245 1.00 75.25 81 ILE A N 1
ATOM 579 C CA . ILE A 1 81 ? 4.407 10.105 6.641 1.00 75.25 81 ILE A CA 1
ATOM 580 C C . ILE A 1 81 ? 4.533 9.964 5.112 1.00 75.25 81 ILE A C 1
ATOM 582 O O . ILE A 1 81 ? 4.062 10.862 4.418 1.00 75.25 81 ILE A O 1
ATOM 586 N N . PRO A 1 82 ? 5.082 8.874 4.538 1.00 73.75 82 PRO A N 1
ATOM 587 C CA . PRO A 1 82 ? 5.204 8.731 3.086 1.00 73.75 82 PRO A CA 1
ATOM 588 C C . PRO A 1 82 ? 3.856 8.560 2.386 1.00 73.75 82 PRO A C 1
ATOM 590 O O . PRO A 1 82 ? 3.720 8.959 1.234 1.00 73.75 82 PRO A O 1
ATOM 593 N N . ASN A 1 83 ? 2.847 7.995 3.055 1.00 74.75 83 ASN A N 1
ATOM 594 C CA . ASN A 1 83 ? 1.521 7.859 2.457 1.00 74.75 83 ASN A CA 1
ATOM 595 C C . ASN A 1 83 ? 0.853 9.235 2.279 1.00 74.75 83 ASN A C 1
ATOM 597 O O . ASN A 1 83 ? 0.299 9.539 1.224 1.00 74.75 83 ASN A O 1
ATOM 601 N N . ILE A 1 84 ? 0.974 10.104 3.289 1.00 72.69 84 ILE A N 1
ATOM 602 C CA . ILE A 1 84 ? 0.415 11.460 3.245 1.00 72.69 84 ILE A CA 1
ATOM 603 C C . ILE A 1 84 ? 1.283 12.394 2.394 1.00 72.69 84 ILE A C 1
ATOM 605 O O . ILE A 1 84 ? 0.749 13.114 1.563 1.00 72.69 84 ILE A O 1
ATOM 609 N N . LEU A 1 85 ? 2.605 12.422 2.581 1.00 74.25 85 LEU A N 1
ATOM 610 C CA . LEU A 1 85 ? 3.486 13.362 1.873 1.00 74.25 85 LEU A CA 1
ATOM 611 C C . LEU A 1 85 ? 3.878 12.887 0.473 1.00 74.25 85 LEU A C 1
ATOM 613 O O . LEU A 1 85 ? 4.158 13.712 -0.384 1.00 74.25 85 LEU A O 1
ATOM 617 N N . GLY A 1 86 ? 3.957 11.578 0.253 1.00 74.12 86 GLY A N 1
ATOM 618 C CA . GLY A 1 86 ? 4.384 10.987 -1.011 1.00 74.12 86 GLY A CA 1
ATOM 619 C C . GLY A 1 86 ? 3.187 10.607 -1.862 1.00 74.12 86 GLY A C 1
ATOM 620 O O . GLY A 1 86 ? 2.888 11.287 -2.837 1.00 74.12 86 GLY A O 1
ATOM 621 N N . ALA A 1 87 ? 2.481 9.541 -1.484 1.00 73.38 87 ALA A N 1
ATOM 622 C CA . ALA A 1 87 ? 1.420 8.973 -2.317 1.00 73.38 87 ALA A CA 1
ATOM 623 C C . ALA A 1 87 ? 0.287 9.976 -2.594 1.00 73.38 87 ALA A C 1
ATOM 625 O O . ALA A 1 87 ? -0.105 10.153 -3.746 1.00 73.38 87 ALA A O 1
ATOM 626 N N . PHE A 1 88 ? -0.193 10.691 -1.570 1.00 72.94 88 PHE A N 1
ATOM 627 C CA . PHE A 1 88 ? -1.263 11.676 -1.749 1.00 72.94 88 PHE A CA 1
ATOM 628 C C . PHE A 1 88 ? -0.821 12.914 -2.552 1.00 72.94 88 PHE A C 1
ATOM 630 O O . PHE A 1 88 ? -1.531 13.320 -3.471 1.00 72.94 88 PHE A O 1
ATOM 637 N N . PHE A 1 89 ? 0.355 13.497 -2.279 1.00 75.69 89 PHE A N 1
ATOM 638 C CA . PHE A 1 89 ? 0.844 14.646 -3.061 1.00 75.69 89 PHE A CA 1
ATOM 639 C C . PHE A 1 89 ? 1.204 14.272 -4.498 1.00 75.69 89 PHE A C 1
ATOM 641 O O . PHE A 1 89 ? 0.879 15.029 -5.406 1.00 75.69 89 PHE A O 1
ATOM 648 N N . LEU A 1 90 ? 1.854 13.127 -4.727 1.00 74.88 90 LEU A N 1
ATOM 649 C CA . LEU A 1 90 ? 2.140 12.648 -6.081 1.00 74.88 90 LEU A CA 1
ATOM 650 C C . LEU A 1 90 ? 0.833 12.371 -6.827 1.00 74.88 90 LEU A C 1
ATOM 652 O O . LEU A 1 90 ? 0.689 12.810 -7.962 1.00 74.88 90 LEU A O 1
ATOM 656 N N . GLY A 1 91 ? -0.151 11.748 -6.172 1.00 74.31 91 GLY A N 1
ATOM 657 C CA . GLY A 1 91 ? -1.490 11.572 -6.732 1.00 74.31 91 GLY A CA 1
ATOM 658 C C . GLY A 1 91 ? -2.143 12.899 -7.128 1.00 74.31 91 GLY A C 1
ATOM 659 O O . GLY A 1 91 ? -2.729 12.991 -8.201 1.00 74.31 91 GLY A O 1
ATOM 660 N N . LEU A 1 92 ? -1.984 13.951 -6.317 1.00 74.38 92 LEU A N 1
ATOM 661 C CA . LEU A 1 92 ? -2.477 15.293 -6.636 1.00 74.38 92 LEU A CA 1
ATOM 662 C C . LEU A 1 92 ? -1.699 15.959 -7.785 1.00 74.38 92 LEU A C 1
ATOM 664 O O . LEU A 1 92 ? -2.293 16.667 -8.594 1.00 74.38 92 LEU A O 1
ATOM 668 N N . LEU A 1 93 ? -0.382 15.747 -7.866 1.00 78.25 93 LEU A N 1
ATOM 669 C CA . LEU A 1 93 ? 0.472 16.297 -8.925 1.00 78.25 93 LEU A CA 1
ATOM 670 C C . LEU A 1 93 ? 0.208 15.649 -10.288 1.00 78.25 93 LEU A C 1
ATOM 672 O O . LEU A 1 93 ? 0.221 16.345 -11.300 1.00 78.25 93 LEU A O 1
ATOM 676 N N . PHE A 1 94 ? -0.038 14.339 -10.308 1.00 72.44 94 PHE A N 1
ATOM 677 C CA . PHE A 1 94 ? -0.360 13.577 -11.516 1.00 72.44 94 PHE A CA 1
ATOM 678 C C . PHE A 1 94 ? -1.863 13.549 -11.832 1.00 72.44 94 PHE A C 1
ATOM 680 O O . PHE A 1 94 ? -2.267 12.962 -12.835 1.00 72.44 94 PHE A O 1
ATOM 687 N N . TYR A 1 95 ? -2.699 14.200 -11.017 1.00 69.06 95 TYR A N 1
ATOM 688 C CA . TYR A 1 95 ? -4.121 14.344 -11.300 1.00 69.06 95 TYR A CA 1
ATOM 689 C C . TYR A 1 95 ? -4.336 15.211 -12.549 1.00 69.06 95 TYR A C 1
ATOM 691 O O . TYR A 1 95 ? -3.872 16.353 -12.623 1.00 69.06 95 TYR A O 1
ATOM 699 N N . GLU A 1 96 ? -5.066 14.682 -13.535 1.00 62.53 96 GLU A N 1
ATOM 700 C CA . GLU A 1 96 ? -5.390 15.404 -14.766 1.00 62.53 96 GLU A CA 1
ATOM 701 C C . GLU A 1 96 ? -6.205 16.666 -14.447 1.00 62.53 96 GLU A C 1
ATOM 703 O O . GLU A 1 96 ? -7.386 16.622 -14.087 1.00 62.53 96 GLU A O 1
ATOM 708 N N . ARG A 1 97 ? -5.553 17.823 -14.594 1.00 51.62 97 ARG A N 1
ATOM 709 C CA . ARG A 1 97 ? -6.114 19.155 -14.356 1.00 51.62 97 ARG A CA 1
ATOM 710 C C . ARG A 1 97 ? -7.234 19.442 -15.373 1.00 51.62 97 ARG A C 1
ATOM 712 O O . ARG A 1 97 ? -6.984 20.033 -16.416 1.00 51.62 97 ARG A O 1
ATOM 719 N N . GLY A 1 98 ? -8.462 19.005 -15.083 1.00 55.50 98 GLY A N 1
ATOM 720 C CA . GLY A 1 98 ? -9.629 19.240 -15.948 1.00 55.50 98 GLY A CA 1
ATOM 721 C C . GLY A 1 98 ? -10.827 18.304 -15.758 1.00 55.50 98 GLY A C 1
ATOM 722 O O . GLY A 1 98 ? -11.923 18.651 -16.191 1.00 55.50 98 GLY A O 1
ATOM 723 N N . LYS A 1 99 ? -10.669 17.153 -15.091 1.00 54.50 99 LYS A N 1
ATOM 724 C CA . LYS A 1 99 ? -11.805 16.289 -14.726 1.00 54.50 99 LYS A CA 1
ATOM 725 C C . LYS A 1 99 ? -12.357 16.701 -13.353 1.00 54.50 99 LYS A C 1
ATOM 727 O O . LYS A 1 99 ? -11.553 16.926 -12.440 1.00 54.50 99 LYS A O 1
ATOM 732 N N . PRO A 1 100 ? -13.687 16.833 -13.171 1.00 56.78 100 PRO A N 1
ATOM 733 C CA . PRO A 1 100 ? -14.251 17.057 -11.846 1.00 56.78 100 PRO A CA 1
ATOM 734 C C . PRO A 1 100 ? -13.840 15.896 -10.941 1.00 56.78 100 PRO A C 1
ATOM 736 O O . PRO A 1 100 ? -13.907 14.736 -11.347 1.00 56.78 100 PRO A O 1
ATOM 739 N N . ILE A 1 101 ? -13.376 16.216 -9.732 1.00 58.09 101 ILE A N 1
ATOM 740 C CA . ILE A 1 101 ? -13.090 15.209 -8.710 1.00 58.09 101 ILE A CA 1
ATOM 741 C C . ILE A 1 101 ? -14.450 14.683 -8.245 1.00 58.09 101 ILE A C 1
ATOM 743 O O . ILE A 1 101 ? -15.036 15.185 -7.284 1.00 58.09 101 ILE A O 1
ATOM 747 N N . GLU A 1 102 ? -15.003 13.723 -8.981 1.00 52.06 102 GLU A N 1
ATOM 748 C CA . GLU A 1 102 ? -16.218 13.036 -8.574 1.00 52.06 102 GLU A CA 1
ATOM 749 C C . GLU A 1 102 ? -15.846 12.064 -7.461 1.00 52.06 102 GLU A C 1
ATOM 751 O O . GLU A 1 102 ? -15.392 10.941 -7.676 1.00 52.06 102 GLU A O 1
ATOM 756 N N . PHE A 1 103 ? -16.002 12.531 -6.225 1.00 57.00 103 PHE A N 1
ATOM 757 C CA . PHE A 1 103 ? -16.012 11.642 -5.081 1.00 57.00 103 PHE A CA 1
ATOM 758 C C . PHE A 1 103 ? -17.250 10.762 -5.193 1.00 57.00 103 PHE A C 1
ATOM 760 O O . PHE A 1 103 ? -18.355 11.179 -4.834 1.00 57.00 103 PHE A O 1
ATOM 767 N N . ASP A 1 104 ? -17.050 9.546 -5.696 1.00 61.34 104 ASP A N 1
ATOM 768 C CA . ASP A 1 104 ? -18.097 8.540 -5.725 1.00 61.34 104 ASP A CA 1
ATOM 769 C C . ASP A 1 104 ? -18.711 8.375 -4.322 1.00 61.34 104 ASP A C 1
ATOM 771 O O . ASP A 1 104 ? -18.047 8.560 -3.290 1.00 61.34 104 ASP A O 1
ATOM 775 N N . ARG A 1 105 ? -20.003 8.028 -4.266 1.00 58.22 105 ARG A N 1
ATOM 776 C CA . ARG A 1 105 ? -20.767 7.893 -3.010 1.00 58.22 105 ARG A CA 1
ATOM 777 C C . ARG A 1 105 ? -20.042 6.993 -2.009 1.00 58.22 105 ARG A C 1
ATOM 779 O O . ARG A 1 105 ? -20.086 7.232 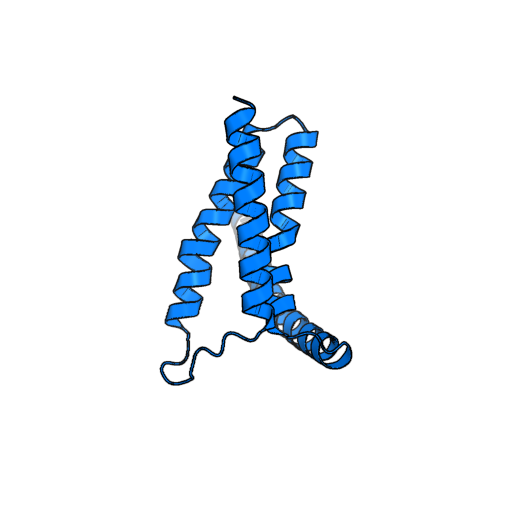-0.801 1.00 58.22 105 ARG A O 1
ATOM 786 N N . SER A 1 106 ? -19.336 6.001 -2.535 1.00 59.53 106 SER A N 1
ATOM 787 C CA . SER A 1 106 ? -18.559 5.040 -1.774 1.00 59.53 106 SER A CA 1
ATOM 788 C C . SER A 1 106 ? -17.323 5.649 -1.106 1.00 59.53 106 SER A C 1
ATOM 790 O O . SER A 1 106 ? -17.059 5.341 0.054 1.00 59.53 106 SER A O 1
ATOM 792 N N . SER A 1 107 ? -16.617 6.577 -1.761 1.00 59.72 107 SER A N 1
ATOM 793 C CA . SER A 1 107 ? -15.489 7.311 -1.165 1.00 59.72 107 SER A CA 1
ATOM 794 C C . SER A 1 107 ? -15.948 8.155 0.018 1.00 59.72 107 SER A C 1
ATOM 796 O O . SER A 1 107 ? -15.313 8.154 1.067 1.00 59.72 107 SER A O 1
ATOM 798 N N . ARG A 1 108 ? -17.114 8.808 -0.105 1.00 62.41 108 ARG A N 1
ATOM 799 C CA . ARG A 1 108 ? -17.720 9.572 0.996 1.00 62.41 108 ARG A CA 1
ATOM 800 C C . ARG A 1 108 ? -18.062 8.689 2.190 1.00 62.41 108 ARG A C 1
ATOM 802 O O . ARG A 1 108 ? -17.803 9.092 3.319 1.00 62.41 108 ARG A O 1
ATOM 809 N N . ILE A 1 109 ? -18.624 7.504 1.946 1.00 66.56 109 ILE A N 1
ATOM 810 C CA . ILE A 1 109 ? -18.953 6.523 2.992 1.00 66.56 109 ILE A CA 1
ATOM 811 C C . ILE A 1 109 ? -17.681 6.009 3.667 1.00 66.56 109 ILE A C 1
ATOM 813 O O . ILE A 1 109 ? -17.635 5.942 4.892 1.00 66.56 109 ILE A O 1
ATOM 817 N N . TYR A 1 110 ? -16.637 5.711 2.896 1.00 64.25 110 TYR A N 1
ATOM 818 C CA . TYR A 1 110 ? -15.371 5.222 3.433 1.00 64.25 110 TYR A CA 1
ATOM 819 C C . TYR A 1 110 ? -14.644 6.293 4.259 1.00 64.25 110 TYR A C 1
ATOM 821 O O . TYR A 1 110 ? -14.162 6.006 5.352 1.00 64.25 110 TYR A O 1
ATOM 829 N N . SER A 1 111 ? -14.632 7.549 3.798 1.00 64.12 111 SER A N 1
ATOM 830 C CA . SER A 1 111 ? -14.108 8.680 4.572 1.00 64.12 111 SER A CA 1
ATOM 831 C C . SER A 1 111 ? -14.913 8.928 5.846 1.00 64.12 111 SER A C 1
ATOM 833 O O . SER A 1 111 ? -14.316 9.174 6.887 1.00 64.12 111 SER A O 1
ATOM 835 N N . LEU A 1 112 ? -16.247 8.823 5.801 1.00 67.62 112 LEU A N 1
ATOM 836 C CA . LEU A 1 112 ? -17.095 8.931 6.994 1.00 67.62 112 LEU A CA 1
ATOM 837 C C . LEU A 1 112 ? -16.826 7.794 7.980 1.00 67.62 112 LEU A C 1
ATOM 839 O O . LEU A 1 112 ? -16.735 8.038 9.177 1.00 67.62 112 LEU A O 1
ATOM 843 N N . PHE A 1 113 ? -16.666 6.569 7.486 1.00 72.44 113 PHE A N 1
ATOM 844 C CA . PHE A 1 113 ? -16.372 5.408 8.316 1.00 72.44 113 PHE A CA 1
ATOM 845 C C . PHE A 1 113 ? -14.998 5.527 8.981 1.00 72.44 113 PHE A C 1
ATOM 847 O O . PHE A 1 113 ? -14.892 5.364 10.194 1.00 72.44 113 PHE A O 1
ATOM 854 N N . LEU A 1 114 ? -13.961 5.893 8.221 1.00 66.12 114 LEU A N 1
ATOM 855 C CA . LEU A 1 114 ? -12.629 6.168 8.763 1.00 66.12 114 LEU A CA 1
ATOM 856 C C . LEU A 1 114 ? -12.640 7.334 9.754 1.00 66.12 114 LEU A C 1
ATOM 858 O O . LEU A 1 114 ? -11.978 7.254 10.786 1.00 66.12 114 LEU A O 1
ATOM 862 N N . LEU A 1 115 ? -13.399 8.397 9.481 1.00 67.69 115 LEU A N 1
ATOM 863 C CA . LEU A 1 115 ? -13.555 9.521 10.401 1.00 67.69 115 LEU A CA 1
ATOM 864 C C . LEU A 1 115 ? -14.214 9.065 11.707 1.00 67.69 115 LEU A C 1
ATOM 866 O O . LEU A 1 115 ? -13.681 9.323 12.774 1.00 67.69 115 LEU A O 1
ATOM 870 N N . VAL A 1 116 ? -15.321 8.322 11.645 1.00 71.38 116 VAL A N 1
ATOM 871 C CA . VAL A 1 116 ? -15.997 7.790 12.840 1.00 71.38 116 VAL A CA 1
ATOM 872 C C . VAL A 1 116 ? -15.080 6.844 13.614 1.00 71.38 116 VAL A C 1
ATOM 874 O O . VAL A 1 116 ? -14.973 6.964 14.833 1.00 71.38 116 VAL A O 1
ATOM 877 N N . LEU A 1 117 ? -14.371 5.949 12.922 1.00 66.44 117 LEU A N 1
ATOM 878 C CA . LEU A 1 117 ? -13.433 5.012 13.536 1.00 66.44 117 LEU A CA 1
ATOM 879 C C . LEU A 1 117 ? -12.296 5.759 14.246 1.00 66.44 117 LEU A C 1
ATOM 881 O O . LEU A 1 117 ? -12.021 5.500 15.414 1.00 66.44 117 LEU A O 1
ATOM 885 N N . THR A 1 118 ? -11.663 6.725 13.577 1.00 65.38 118 THR A N 1
ATOM 886 C CA . THR A 1 118 ? -10.585 7.535 14.164 1.00 65.38 118 THR A CA 1
ATOM 887 C C . THR A 1 118 ? -11.098 8.404 15.312 1.00 65.38 118 THR A C 1
ATOM 889 O O . THR A 1 118 ? -10.479 8.420 16.377 1.00 65.38 118 THR A O 1
ATOM 892 N N . THR A 1 119 ? -12.260 9.045 15.174 1.00 69.19 119 THR A N 1
ATOM 893 C CA . THR A 1 119 ? -12.918 9.816 16.239 1.00 69.19 119 THR A CA 1
ATOM 894 C C . THR A 1 119 ? -13.308 8.956 17.440 1.00 69.19 119 THR A C 1
ATOM 896 O O . THR A 1 119 ? -13.290 9.479 18.543 1.00 69.19 119 THR A O 1
A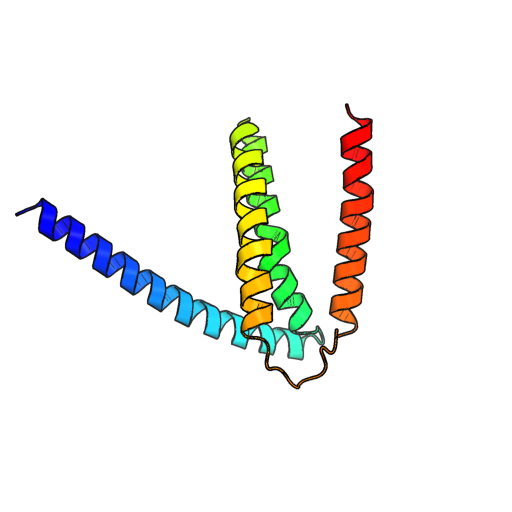TOM 899 N N . PHE A 1 120 ? -13.605 7.661 17.287 1.00 67.44 120 PHE A N 1
ATOM 900 C CA . PHE A 1 120 ? -13.840 6.751 18.420 1.00 67.44 120 PHE A CA 1
ATOM 901 C C . PHE A 1 120 ? -12.545 6.209 19.038 1.00 67.44 120 PHE A C 1
ATOM 903 O O . PHE A 1 120 ? -12.436 6.079 20.256 1.00 67.44 120 PHE A O 1
ATOM 910 N N . VAL A 1 121 ? -11.534 5.916 18.220 1.00 62.81 121 VAL A N 1
ATOM 911 C CA . VAL A 1 121 ? -10.246 5.374 18.685 1.00 62.81 121 VAL A CA 1
ATOM 912 C C . VAL A 1 121 ? -9.430 6.424 19.447 1.00 62.81 121 VAL A C 1
ATOM 914 O O . VAL A 1 121 ? -8.765 6.099 20.432 1.00 62.81 121 VAL A O 1
ATOM 917 N N . THR A 1 122 ? -9.497 7.690 19.033 1.00 60.69 122 THR A N 1
ATOM 918 C CA . THR A 1 122 ? -8.753 8.801 19.652 1.00 60.69 122 THR A CA 1
ATOM 919 C C . THR A 1 122 ? -9.115 9.039 21.133 1.00 60.69 122 THR A C 1
ATOM 921 O O . THR A 1 122 ? -8.198 9.065 21.955 1.00 60.69 122 THR A O 1
ATOM 924 N N . PRO A 1 123 ? -10.397 9.152 21.539 1.00 56.22 123 PRO A N 1
ATOM 925 C CA . PRO A 1 123 ? -10.780 9.337 22.937 1.00 56.22 123 PRO A CA 1
ATOM 926 C C . PRO A 1 123 ? -10.523 8.091 23.786 1.00 56.22 123 PRO A C 1
ATOM 928 O O . PRO A 1 123 ? -10.104 8.235 24.928 1.00 56.22 123 PRO A O 1
ATOM 931 N N . VAL A 1 124 ? -10.659 6.876 23.241 1.00 55.44 124 VAL A N 1
ATOM 932 C CA . VAL A 1 124 ? -10.296 5.635 23.960 1.00 55.44 124 VAL A CA 1
ATOM 933 C C . VAL A 1 124 ? -8.792 5.579 24.262 1.00 55.44 124 VAL A C 1
ATOM 935 O O . VAL A 1 124 ? -8.380 5.061 25.297 1.00 55.44 124 VAL A O 1
ATOM 938 N N . ARG A 1 125 ? -7.954 6.159 23.395 1.00 48.81 125 ARG A N 1
ATOM 939 C CA . ARG A 1 125 ? -6.507 6.296 23.626 1.00 48.81 125 ARG A CA 1
ATOM 940 C C . ARG A 1 125 ? -6.150 7.420 24.601 1.00 48.81 125 ARG A C 1
ATOM 942 O O . ARG A 1 125 ? -5.108 7.323 25.241 1.00 48.81 125 ARG A O 1
ATOM 949 N N . LEU A 1 126 ? -6.983 8.455 24.718 1.00 48.78 126 LEU A N 1
ATOM 950 C CA . LEU A 1 126 ? -6.763 9.576 25.638 1.00 48.78 126 LEU A CA 1
ATOM 951 C C . LEU A 1 126 ? -7.307 9.300 27.050 1.00 48.78 126 LEU A C 1
ATOM 953 O O . LEU A 1 126 ? -6.731 9.778 28.017 1.00 48.78 126 LEU A O 1
ATOM 957 N N . ALA A 1 127 ? -8.378 8.509 27.166 1.00 46.50 127 ALA A N 1
ATOM 958 C CA . ALA A 1 127 ? -9.014 8.147 28.434 1.00 46.50 127 ALA A CA 1
ATOM 959 C C . ALA A 1 127 ? -8.302 7.012 29.193 1.00 46.50 127 ALA A C 1
ATOM 961 O O . ALA A 1 127 ? -8.614 6.772 30.353 1.00 46.50 127 ALA A O 1
ATOM 962 N N . ASN A 1 128 ? -7.363 6.310 28.548 1.00 43.22 128 ASN A N 1
ATOM 963 C CA . ASN A 1 128 ? -6.578 5.226 29.152 1.00 43.22 128 ASN A CA 1
ATOM 964 C C . ASN A 1 128 ? -5.148 5.673 29.523 1.00 43.22 128 ASN A C 1
ATOM 966 O O . ASN A 1 128 ? -4.221 4.859 29.515 1.00 43.22 128 ASN A O 1
ATOM 970 N N . LYS A 1 129 ? -4.966 6.978 29.758 1.00 41.62 129 LYS A N 1
ATOM 971 C CA . LYS A 1 129 ? -3.716 7.599 30.199 1.00 41.62 129 LYS A CA 1
ATOM 972 C C . LYS A 1 129 ? -3.858 8.131 31.616 1.00 41.62 129 LYS A C 1
ATOM 974 O O . LYS A 1 129 ? -4.930 8.704 31.906 1.00 41.62 129 LYS A O 1
#

Foldseek 3Di:
DVVVVVVVVVVVVVVVVVVCVVVVVVVVLVVCCVVCVVVVHDSVLVVCCVLDPDPLVVVLVVCVVVVNNVVNVCSVVVSVCCVVVPVVVVCVVPPDPPDPPPCDPSNVVVVVVVVVVCVVVVVVVVVVD

Sequence (129 aa):
MAQTDVVAYNIAAFLATLFLLEFGADKFIDHTAVIARRIGVSETVIGLITAGGEVQLAVVVASMARGRSSLAIGNIIGAAIPNILGAFFLGLLFYERGKPIEFDRSSRIYSLFLLVLTTFVTPVRLANK

pLDDT: mean 71.92, std 11.74, range [41.62, 93.94]